Protein AF-A0A920LI26-F1 (afdb_monomer_lite)

Structure (mmCIF, N/CA/C/O backbone):
data_AF-A0A920LI26-F1
#
_entry.id   AF-A0A920LI26-F1
#
loop_
_atom_site.group_PDB
_atom_site.id
_atom_site.type_symbol
_atom_site.label_atom_id
_atom_site.label_alt_id
_atom_site.label_comp_id
_atom_site.label_asym_id
_atom_site.label_entity_id
_atom_site.label_seq_id
_atom_site.pdbx_PDB_ins_code
_atom_site.Cartn_x
_atom_site.Cartn_y
_atom_site.Cartn_z
_atom_site.occupancy
_atom_site.B_iso_or_equiv
_atom_site.auth_seq_id
_atom_site.auth_comp_id
_atom_site.auth_asym_id
_atom_site.auth_atom_id
_atom_site.pdbx_PDB_model_num
ATOM 1 N N . MET A 1 1 ? 2.903 -8.202 2.239 1.00 61.47 1 MET A N 1
ATOM 2 C CA . MET A 1 1 ? 1.642 -7.853 2.917 1.00 61.47 1 MET A CA 1
ATOM 3 C C . MET A 1 1 ? 2.002 -7.472 4.339 1.00 61.47 1 MET A C 1
ATOM 5 O O . MET A 1 1 ? 2.592 -8.296 5.025 1.00 61.47 1 MET A O 1
ATOM 9 N N . ILE A 1 2 ? 1.724 -6.231 4.731 1.00 64.62 2 ILE A N 1
ATOM 10 C CA . ILE A 1 2 ? 1.853 -5.738 6.111 1.00 64.62 2 ILE A CA 1
ATOM 11 C C . ILE A 1 2 ? 0.471 -5.213 6.517 1.00 64.62 2 ILE A C 1
ATOM 13 O O . ILE A 1 2 ? -0.234 -4.669 5.664 1.00 64.62 2 ILE A O 1
ATOM 17 N N . LEU A 1 3 ? 0.071 -5.461 7.768 1.00 75.81 3 LEU A N 1
ATOM 18 C CA . LEU A 1 3 ? -1.294 -5.279 8.275 1.00 75.81 3 LEU A CA 1
ATOM 19 C C . LEU A 1 3 ? -1.301 -4.496 9.602 1.00 75.81 3 LEU A C 1
ATOM 21 O O . LEU A 1 3 ? -1.524 -5.106 10.650 1.00 75.81 3 LEU A O 1
ATOM 25 N N . PRO A 1 4 ? -1.017 -3.185 9.625 1.00 79.56 4 PRO A N 1
ATOM 26 C CA . PRO A 1 4 ? -1.151 -2.435 10.861 1.00 79.56 4 PRO A CA 1
ATOM 27 C C . PRO A 1 4 ? -2.620 -2.132 11.159 1.00 79.56 4 PRO A C 1
ATOM 29 O O . PRO A 1 4 ? -3.449 -1.917 10.267 1.00 79.56 4 PRO A O 1
ATOM 32 N N . SER A 1 5 ? -2.929 -2.125 12.450 1.00 86.12 5 SER A N 1
ATOM 33 C CA . SER A 1 5 ? -4.246 -1.768 12.963 1.00 86.12 5 SER A CA 1
ATOM 34 C C . SER A 1 5 ? -4.449 -0.260 12.870 1.00 86.12 5 SER A C 1
ATOM 36 O O . SER A 1 5 ? -3.674 0.499 13.442 1.00 86.12 5 SER A O 1
ATOM 38 N N . LEU A 1 6 ? -5.509 0.163 12.182 1.00 86.75 6 LEU A N 1
ATOM 39 C CA . LEU A 1 6 ? -5.950 1.558 12.130 1.00 86.75 6 LEU A CA 1
ATOM 40 C C . LEU A 1 6 ? -6.712 1.939 13.406 1.00 86.75 6 LEU A C 1
ATOM 42 O O . LEU A 1 6 ? -6.605 3.057 13.897 1.00 86.75 6 LEU A O 1
ATOM 46 N N . ASN A 1 7 ? -7.485 0.992 13.941 1.00 87.94 7 ASN A N 1
ATOM 47 C CA . ASN A 1 7 ? -8.162 1.063 15.234 1.00 87.94 7 ASN A CA 1
ATOM 48 C C . ASN A 1 7 ? -8.516 -0.362 15.710 1.00 87.94 7 ASN A C 1
ATOM 50 O O . ASN A 1 7 ? -8.076 -1.349 15.122 1.00 87.94 7 ASN A O 1
ATOM 54 N N . GLU A 1 8 ? -9.326 -0.491 16.764 1.00 89.31 8 GLU A N 1
ATOM 55 C CA . GLU A 1 8 ? -9.732 -1.789 17.334 1.00 89.31 8 GLU A CA 1
ATOM 56 C C . GLU A 1 8 ? -10.490 -2.707 16.359 1.00 89.31 8 GLU A C 1
ATOM 58 O O . GLU A 1 8 ? -10.604 -3.909 16.604 1.00 89.31 8 GLU A O 1
ATOM 63 N N . ARG A 1 9 ? -11.053 -2.156 15.279 1.00 93.31 9 ARG A N 1
ATOM 64 C CA . ARG A 1 9 ? -11.934 -2.876 14.352 1.00 93.31 9 ARG A CA 1
ATOM 65 C C . ARG A 1 9 ? -11.466 -2.850 12.912 1.00 93.31 9 ARG A C 1
ATOM 67 O O . ARG A 1 9 ? -12.091 -3.506 12.089 1.00 93.31 9 ARG A O 1
ATOM 74 N N . GLU A 1 10 ? -10.424 -2.102 12.586 1.00 93.50 10 GLU A N 1
ATOM 75 C CA . GLU A 1 10 ? -10.011 -1.890 11.205 1.00 93.50 10 GLU A CA 1
ATOM 76 C C . GLU A 1 10 ? -8.504 -2.049 11.063 1.00 93.50 10 GLU A C 1
ATOM 78 O O . GLU A 1 10 ? -7.723 -1.534 11.864 1.00 93.50 10 GLU A O 1
ATOM 83 N N . VAL A 1 11 ? -8.100 -2.739 10.003 1.00 92.88 11 VAL A N 1
ATOM 84 C CA . VAL A 1 11 ? -6.711 -2.840 9.558 1.00 92.88 11 VAL A CA 1
ATOM 85 C C . VAL A 1 11 ? -6.575 -2.213 8.181 1.00 92.88 11 VAL A C 1
ATOM 87 O O . VAL A 1 11 ? -7.521 -2.194 7.388 1.00 92.88 11 VAL A O 1
ATOM 90 N N . ILE A 1 12 ? -5.376 -1.740 7.875 1.00 92.62 12 ILE A N 1
ATOM 91 C CA . ILE A 1 12 ? -5.007 -1.336 6.524 1.00 92.62 12 ILE A CA 1
ATOM 92 C C . ILE A 1 12 ? -4.069 -2.375 5.928 1.00 92.62 12 ILE A C 1
ATOM 94 O O . ILE A 1 12 ? -3.203 -2.920 6.606 1.00 92.62 12 ILE A O 1
ATOM 98 N N . VAL A 1 13 ? -4.253 -2.677 4.649 1.00 91.19 13 VAL A N 1
ATOM 99 C CA . VAL A 1 13 ? -3.461 -3.692 3.956 1.00 91.19 13 VAL A CA 1
ATOM 100 C C . VAL A 1 13 ? -2.839 -3.083 2.718 1.00 91.19 13 VAL A C 1
ATOM 102 O O . VAL A 1 13 ? -3.540 -2.442 1.938 1.00 91.19 13 VAL A O 1
ATOM 105 N N . SER A 1 14 ? -1.540 -3.299 2.517 1.00 89.62 14 SER A N 1
ATOM 106 C CA . SER A 1 14 ? -0.860 -2.968 1.263 1.00 89.62 14 SER A CA 1
ATOM 107 C C . SER A 1 14 ? -0.675 -4.210 0.394 1.00 89.62 14 SER A C 1
ATOM 109 O O . SER A 1 14 ? -0.323 -5.297 0.874 1.00 89.62 14 SER A O 1
ATOM 111 N N . TYR A 1 15 ? -0.924 -4.054 -0.903 1.00 88.69 15 TYR A N 1
ATOM 112 C CA . TYR A 1 15 ? -0.777 -5.119 -1.889 1.00 88.69 15 TYR A CA 1
ATOM 113 C C . TYR A 1 15 ? -0.429 -4.552 -3.262 1.00 88.69 15 TYR A C 1
ATOM 115 O O . TYR A 1 15 ? -0.634 -3.371 -3.547 1.00 88.69 15 TYR A O 1
ATOM 123 N N . MET A 1 16 ? 0.127 -5.421 -4.101 1.00 88.19 16 MET A N 1
ATOM 124 C CA . MET A 1 16 ? 0.348 -5.130 -5.509 1.00 88.19 16 MET A CA 1
ATOM 125 C C . MET A 1 16 ? -0.795 -5.733 -6.312 1.00 88.19 16 MET A C 1
ATOM 127 O O . MET A 1 16 ? -1.199 -6.868 -6.056 1.00 88.19 16 MET A O 1
ATOM 131 N N . GLU A 1 17 ? -1.304 -4.979 -7.273 1.00 90.06 17 GLU A N 1
ATOM 132 C CA . GLU A 1 17 ? -2.339 -5.428 -8.198 1.00 90.06 17 GLU A CA 1
ATOM 133 C C . GLU A 1 17 ? -1.891 -5.093 -9.615 1.00 90.06 17 GLU A C 1
ATOM 135 O O . GLU A 1 17 ? -1.476 -3.964 -9.873 1.00 90.06 17 GLU A O 1
ATOM 140 N N . GLY A 1 18 ? -1.916 -6.088 -10.498 1.00 89.31 18 GLY A N 1
ATOM 141 C CA . GLY A 1 18 ? -1.601 -5.931 -11.913 1.00 89.31 18 GLY A CA 1
ATOM 142 C C . GLY A 1 18 ? -2.858 -6.063 -12.763 1.00 89.31 18 GLY A C 1
ATOM 143 O O . GLY A 1 18 ? -3.687 -6.932 -12.492 1.00 89.31 18 GLY A O 1
ATOM 144 N N . ASP A 1 19 ? -2.972 -5.223 -13.781 1.00 88.69 19 ASP A N 1
ATOM 145 C CA . ASP A 1 19 ? -3.966 -5.305 -14.850 1.00 88.69 19 ASP A CA 1
ATOM 146 C C . ASP A 1 19 ? -3.285 -5.086 -16.217 1.00 88.69 19 ASP A C 1
ATOM 148 O O . ASP A 1 19 ? -2.052 -5.087 -16.313 1.00 88.69 19 ASP A O 1
ATOM 152 N N . ASP A 1 20 ? -4.081 -4.932 -17.278 1.00 88.88 20 ASP A N 1
ATOM 153 C CA . ASP A 1 20 ? -3.580 -4.727 -18.642 1.00 88.88 20 ASP A CA 1
ATOM 154 C C . ASP A 1 20 ? -2.804 -3.400 -18.806 1.00 88.88 20 ASP A C 1
ATOM 156 O O . ASP A 1 20 ? -1.959 -3.288 -19.697 1.00 88.88 20 ASP A O 1
ATOM 160 N N . ASP A 1 21 ? -3.041 -2.410 -17.936 1.00 88.00 21 ASP A N 1
ATOM 161 C CA . ASP A 1 21 ? -2.418 -1.083 -17.984 1.00 88.00 21 ASP A CA 1
ATOM 162 C C . ASP A 1 21 ? -1.132 -1.005 -17.142 1.00 88.00 21 ASP A C 1
ATOM 164 O O . ASP A 1 21 ? -0.266 -0.148 -17.376 1.00 88.00 21 ASP A O 1
ATOM 168 N N . GLY A 1 22 ? -0.949 -1.889 -16.160 1.00 89.31 22 GLY A N 1
ATOM 169 C CA . GLY A 1 22 ? 0.306 -2.023 -15.424 1.00 89.31 22 GLY A CA 1
ATOM 170 C C . GLY A 1 22 ? 0.161 -2.614 -14.028 1.00 89.31 22 GLY A C 1
ATOM 171 O O . GLY A 1 22 ? -0.826 -3.253 -13.691 1.00 89.31 22 GLY A O 1
ATOM 172 N N . THR A 1 23 ? 1.188 -2.414 -13.197 1.00 90.25 23 THR A N 1
ATOM 173 C CA . THR A 1 23 ? 1.187 -2.845 -11.790 1.00 90.25 23 THR A CA 1
ATOM 174 C C . THR A 1 23 ? 1.070 -1.645 -10.857 1.00 90.25 23 THR A C 1
ATOM 176 O O . THR A 1 23 ? 1.662 -0.587 -11.080 1.00 90.25 23 THR A O 1
ATOM 179 N N . TYR 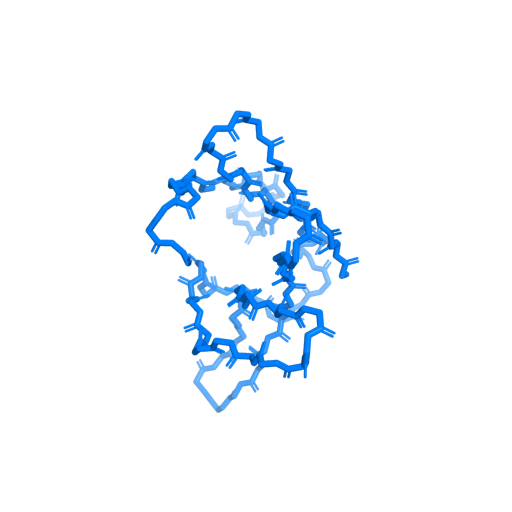A 1 24 ? 0.301 -1.806 -9.787 1.00 91.50 24 TYR A N 1
ATOM 180 C CA . TYR A 1 24 ? -0.034 -0.742 -8.852 1.00 91.50 24 TYR A CA 1
ATOM 181 C C . TYR A 1 24 ? 0.235 -1.175 -7.422 1.00 91.50 24 TYR A C 1
ATOM 183 O O . TYR A 1 24 ? -0.178 -2.255 -7.005 1.00 91.50 24 TYR A O 1
ATOM 191 N N . LEU A 1 25 ? 0.851 -0.285 -6.649 1.00 91.38 25 LEU A N 1
ATOM 192 C CA . LEU A 1 25 ? 0.823 -0.349 -5.198 1.00 91.38 25 LEU A CA 1
ATOM 193 C C . LEU A 1 25 ? -0.506 0.233 -4.720 1.00 91.38 25 LEU A C 1
ATOM 195 O O . LEU A 1 25 ? -0.796 1.411 -4.950 1.00 91.38 25 LEU A O 1
ATOM 199 N N . ARG A 1 26 ? -1.312 -0.593 -4.058 1.00 92.62 26 ARG A N 1
ATOM 200 C CA . ARG A 1 26 ? -2.635 -0.219 -3.557 1.00 92.62 26 ARG A CA 1
ATOM 201 C C . ARG A 1 26 ? -2.747 -0.500 -2.066 1.00 92.62 26 ARG A C 1
ATOM 203 O O . ARG A 1 26 ? -2.052 -1.362 -1.523 1.00 92.62 26 ARG A O 1
ATOM 210 N N . ILE A 1 27 ? -3.666 0.215 -1.429 1.00 93.38 27 ILE A N 1
ATOM 211 C CA . ILE A 1 27 ? -4.118 -0.068 -0.070 1.00 93.38 27 ILE A CA 1
ATOM 212 C C . ILE A 1 27 ? -5.624 -0.319 -0.034 1.00 93.38 27 ILE A C 1
ATOM 214 O O . ILE A 1 27 ? -6.369 0.151 -0.900 1.00 93.38 27 ILE A O 1
ATOM 218 N N . LYS A 1 28 ? -6.066 -1.071 0.971 1.00 93.69 28 LYS A N 1
ATOM 219 C CA . LYS A 1 28 ? -7.477 -1.250 1.337 1.00 93.69 28 LYS A CA 1
ATOM 220 C C . LYS A 1 28 ? -7.619 -1.226 2.853 1.00 93.69 28 LYS A C 1
ATOM 222 O O . LYS A 1 28 ? -6.724 -1.689 3.559 1.00 93.69 28 LYS A O 1
ATOM 227 N N . LYS A 1 29 ? -8.765 -0.746 3.323 1.00 93.31 29 LYS A N 1
ATOM 228 C CA . LYS A 1 29 ? -9.209 -0.894 4.706 1.00 93.31 29 LYS A CA 1
ATOM 229 C C . LYS A 1 29 ? -10.071 -2.142 4.812 1.00 93.31 29 LYS A C 1
ATOM 231 O O . LYS A 1 29 ? -10.921 -2.382 3.950 1.00 93.31 29 LYS A O 1
ATOM 236 N N . ILE A 1 30 ? -9.816 -2.940 5.839 1.00 93.88 30 ILE A N 1
ATOM 237 C CA . ILE A 1 30 ? -10.566 -4.156 6.132 1.00 93.88 30 ILE A CA 1
ATOM 238 C C . ILE A 1 30 ? -11.047 -4.070 7.572 1.00 93.88 30 ILE A C 1
ATOM 240 O O . ILE A 1 30 ? -10.242 -3.932 8.493 1.00 93.88 30 ILE A O 1
ATOM 244 N N . SER A 1 31 ? -12.357 -4.154 7.756 1.00 94.31 31 SER A N 1
ATOM 245 C CA . SER A 1 31 ? -12.982 -4.204 9.072 1.00 94.31 31 SER A CA 1
ATOM 246 C C . SER A 1 31 ? -13.010 -5.645 9.601 1.00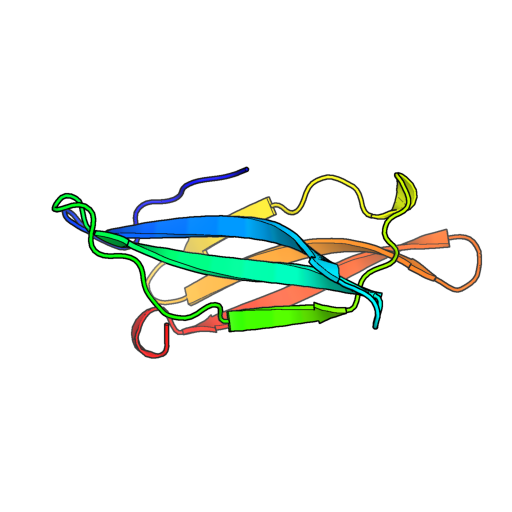 94.31 31 SER A C 1
ATOM 248 O O . SER A 1 31 ? -13.015 -6.606 8.830 1.00 94.31 31 SER A O 1
ATOM 250 N N . THR A 1 32 ? -13.057 -5.825 10.920 1.00 92.94 32 THR A N 1
ATOM 251 C CA . THR A 1 32 ? -13.105 -7.148 11.573 1.00 92.94 32 THR A CA 1
ATOM 252 C C . THR A 1 32 ? -14.375 -7.942 11.258 1.00 92.94 32 THR A C 1
ATOM 254 O O . THR A 1 32 ? -14.395 -9.154 11.452 1.00 92.94 32 THR A O 1
ATOM 257 N N . ASP A 1 33 ? -15.414 -7.287 10.733 1.00 94.56 33 ASP A N 1
ATOM 258 C CA . ASP A 1 33 ? -16.631 -7.920 10.210 1.00 94.56 33 ASP A CA 1
ATOM 259 C C . ASP A 1 33 ? -16.499 -8.420 8.756 1.00 94.56 33 ASP A C 1
ATOM 261 O O . ASP A 1 33 ? -17.430 -9.021 8.221 1.00 94.56 33 ASP A O 1
ATOM 265 N N . GLY A 1 34 ? -15.342 -8.202 8.121 1.00 92.00 34 GLY A N 1
ATOM 266 C CA . GLY A 1 34 ? -15.058 -8.606 6.747 1.00 92.00 34 GLY A CA 1
ATOM 267 C C . GLY A 1 34 ? -15.417 -7.565 5.685 1.00 92.00 34 GLY A C 1
ATOM 268 O O . GLY A 1 34 ? -15.238 -7.839 4.497 1.00 92.00 34 GLY A O 1
ATOM 269 N N . THR A 1 35 ? -15.888 -6.374 6.065 1.00 95.94 35 THR A N 1
ATOM 270 C CA . THR A 1 35 ? -16.122 -5.278 5.117 1.00 95.94 35 THR A CA 1
ATOM 271 C C . THR A 1 35 ? -14.797 -4.795 4.526 1.00 95.94 35 THR A C 1
ATOM 273 O O . THR A 1 35 ? -13.852 -4.494 5.255 1.00 95.94 35 THR A O 1
ATOM 276 N N . VAL A 1 36 ? -14.721 -4.703 3.194 1.00 95.44 36 VAL A N 1
ATOM 277 C CA . VAL A 1 36 ? -13.519 -4.276 2.460 1.00 95.44 36 VAL A CA 1
ATOM 278 C C . VAL A 1 36 ? -13.806 -2.984 1.701 1.00 95.44 36 VAL A C 1
ATOM 280 O O . VAL A 1 36 ? -14.771 -2.906 0.939 1.00 95.44 36 VAL A O 1
ATOM 283 N N . SER A 1 37 ? -12.958 -1.970 1.882 1.00 94.69 37 SER A N 1
ATOM 284 C CA . SER A 1 37 ? -13.098 -0.690 1.184 1.00 94.69 37 SER A CA 1
ATOM 285 C C . SER A 1 37 ? -12.733 -0.775 -0.306 1.00 94.69 37 SER A C 1
ATOM 287 O O . SER A 1 37 ? -12.141 -1.745 -0.797 1.00 94.69 37 SER A O 1
ATOM 289 N N . LYS A 1 38 ? -13.068 0.286 -1.054 1.00 95.12 38 LYS A N 1
ATOM 290 C CA . LYS A 1 38 ? -12.537 0.473 -2.410 1.00 95.12 38 LYS A CA 1
ATOM 291 C C . LYS A 1 38 ? -11.007 0.622 -2.354 1.00 95.12 38 LYS A C 1
ATOM 293 O O . LYS A 1 38 ? -10.497 1.220 -1.409 1.00 95.12 38 LYS A O 1
ATOM 298 N N . PRO A 1 39 ? -10.275 0.101 -3.355 1.00 94.19 39 PRO A N 1
ATOM 299 C CA . PRO A 1 39 ? -8.832 0.283 -3.424 1.00 94.19 39 PRO A CA 1
ATOM 300 C C . PRO A 1 39 ? -8.458 1.762 -3.527 1.00 94.19 39 PRO A C 1
ATOM 302 O O . PRO A 1 39 ? -9.056 2.498 -4.311 1.00 94.19 39 PRO A O 1
ATOM 305 N N . ILE A 1 40 ? -7.420 2.160 -2.794 1.00 94.19 40 ILE A N 1
ATOM 306 C CA . ILE A 1 40 ? -6.749 3.450 -2.970 1.00 94.19 40 ILE A CA 1
ATOM 307 C C . ILE A 1 40 ? -5.401 3.177 -3.632 1.00 94.19 40 ILE A C 1
ATOM 309 O O . ILE A 1 40 ? -4.601 2.376 -3.139 1.00 94.19 40 ILE A O 1
ATOM 313 N N . THR A 1 41 ? -5.158 3.827 -4.768 1.00 94.19 41 THR A N 1
ATOM 314 C CA . THR A 1 41 ? -3.901 3.700 -5.511 1.00 94.19 41 THR A CA 1
ATOM 315 C C . THR A 1 41 ? -2.861 4.647 -4.934 1.00 94.19 41 THR A C 1
ATOM 317 O O . THR A 1 41 ? -3.058 5.858 -4.934 1.00 94.19 41 THR A O 1
ATOM 320 N N . ILE A 1 42 ? -1.739 4.088 -4.482 1.00 93.19 42 ILE A N 1
ATOM 321 C CA . ILE A 1 42 ? -0.607 4.849 -3.946 1.00 93.19 42 ILE A CA 1
ATOM 322 C C . ILE A 1 42 ? 0.337 5.271 -5.064 1.00 93.19 42 ILE A C 1
ATOM 324 O O . ILE A 1 42 ? 0.727 6.430 -5.160 1.00 93.19 42 ILE A O 1
ATOM 328 N N . SER A 1 43 ? 0.711 4.319 -5.918 1.00 91.31 43 SER A N 1
ATOM 329 C CA . SER A 1 43 ? 1.603 4.567 -7.046 1.00 91.31 43 SER A CA 1
ATOM 330 C C . SER A 1 43 ? 1.432 3.485 -8.099 1.00 91.31 43 SER A C 1
ATOM 332 O O . SER A 1 43 ? 1.195 2.321 -7.773 1.00 91.31 43 SER A O 1
ATOM 334 N N . ARG A 1 44 ? 1.639 3.849 -9.366 1.00 90.19 44 ARG A N 1
ATOM 335 C CA . ARG A 1 44 ? 2.021 2.871 -10.389 1.00 90.19 44 ARG A CA 1
ATOM 336 C C . ARG A 1 44 ? 3.467 2.458 -10.115 1.00 90.19 44 ARG A C 1
ATOM 338 O O . ARG A 1 44 ? 4.291 3.312 -9.779 1.00 90.19 44 ARG A O 1
ATOM 345 N N . ILE A 1 45 ? 3.749 1.167 -10.185 1.00 87.00 45 ILE A N 1
ATOM 346 C CA . ILE A 1 45 ? 5.067 0.584 -9.934 1.00 87.00 45 ILE A CA 1
ATOM 347 C C . ILE A 1 45 ? 5.431 -0.353 -11.086 1.00 87.00 45 ILE A C 1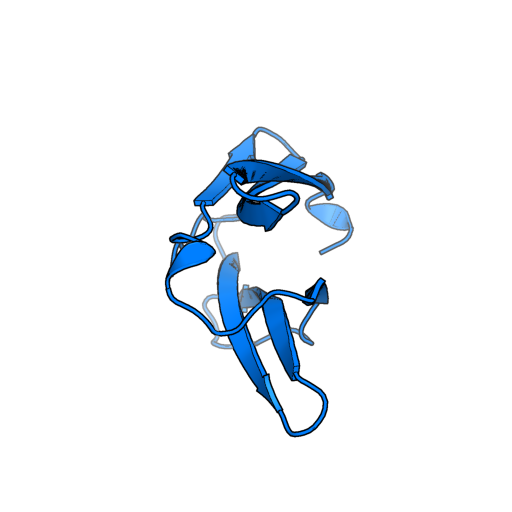
ATOM 349 O O . ILE A 1 45 ? 4.561 -0.792 -11.838 1.00 87.00 45 ILE A O 1
ATOM 353 N N . ASP A 1 46 ? 6.716 -0.659 -11.229 1.00 81.69 46 ASP A N 1
ATOM 354 C CA . ASP A 1 46 ? 7.133 -1.769 -12.082 1.00 81.69 46 ASP A CA 1
ATOM 355 C C . ASP A 1 46 ? 6.720 -3.094 -11.410 1.00 81.69 46 ASP A C 1
ATOM 357 O O . ASP A 1 46 ? 6.837 -3.238 -10.196 1.00 81.69 46 ASP A O 1
ATOM 361 N N . GLY A 1 47 ? 6.211 -4.062 -12.171 1.00 71.31 47 GLY A N 1
ATOM 362 C CA . GLY A 1 47 ? 5.861 -5.389 -11.648 1.00 71.31 47 GLY A CA 1
ATOM 363 C C . GLY A 1 47 ? 7.084 -6.262 -11.328 1.00 71.31 47 GLY A C 1
ATOM 364 O O . GLY A 1 47 ? 6.942 -7.376 -10.818 1.00 71.31 47 GLY A O 1
ATOM 365 N N . GLY A 1 48 ? 8.290 -5.787 -11.652 1.00 69.38 48 GLY A N 1
ATOM 366 C CA . GLY A 1 48 ? 9.552 -6.471 -11.390 1.00 69.38 48 GLY A CA 1
ATOM 367 C C . GLY A 1 48 ? 9.951 -6.538 -9.909 1.00 69.38 48 GLY A C 1
ATOM 368 O O . GLY A 1 48 ? 9.548 -5.739 -9.071 1.00 69.38 48 GLY A O 1
ATOM 369 N N . ARG A 1 49 ? 10.855 -7.472 -9.577 1.00 65.38 49 ARG A N 1
ATOM 370 C CA . ARG A 1 49 ? 11.382 -7.680 -8.207 1.00 65.38 49 ARG A CA 1
ATOM 371 C C . ARG A 1 49 ? 12.155 -6.481 -7.624 1.00 65.38 49 ARG A C 1
ATOM 373 O O . ARG A 1 49 ? 12.496 -6.510 -6.444 1.00 65.38 49 ARG A O 1
ATOM 380 N N . GLY A 1 50 ? 12.451 -5.459 -8.430 1.00 62.47 50 GLY A N 1
ATOM 381 C CA . GLY A 1 50 ? 13.213 -4.271 -8.030 1.00 62.47 50 GLY A CA 1
ATOM 382 C C . GLY A 1 50 ? 12.462 -3.314 -7.101 1.00 62.47 50 GLY A C 1
ATOM 383 O O . GLY A 1 50 ? 13.083 -2.446 -6.497 1.00 62.47 50 GLY A O 1
ATOM 384 N N . THR A 1 51 ? 11.147 -3.473 -6.931 1.00 65.25 51 THR A N 1
ATOM 385 C CA . THR A 1 51 ? 10.344 -2.556 -6.105 1.00 65.25 51 THR A CA 1
ATOM 386 C C . THR A 1 51 ? 10.422 -2.824 -4.601 1.00 65.25 51 THR A C 1
ATOM 388 O O . THR A 1 51 ? 9.868 -2.074 -3.794 1.00 65.25 51 THR A O 1
ATOM 391 N N . GLY A 1 52 ? 11.095 -3.906 -4.198 1.00 69.19 52 GLY A N 1
ATOM 392 C CA . GLY A 1 52 ? 11.123 -4.347 -2.807 1.00 69.19 52 GLY A CA 1
ATOM 393 C C . GLY A 1 52 ? 9.729 -4.690 -2.265 1.00 69.19 52 GLY A C 1
ATOM 394 O O . GLY A 1 52 ? 8.738 -4.744 -2.995 1.00 69.19 52 GLY A O 1
ATOM 395 N N . VAL A 1 53 ? 9.653 -4.955 -0.959 1.00 75.44 53 VAL A N 1
ATOM 396 C CA . VAL A 1 53 ? 8.378 -5.152 -0.258 1.00 75.44 53 VAL A CA 1
ATOM 397 C C . VAL A 1 53 ? 7.971 -3.812 0.355 1.00 75.44 53 VAL A C 1
ATOM 399 O O . VAL A 1 53 ? 8.722 -3.303 1.188 1.00 75.44 53 VAL A O 1
ATOM 402 N N . PRO A 1 54 ? 6.809 -3.241 -0.013 1.00 85.88 54 PRO A N 1
ATOM 403 C CA . PRO A 1 54 ? 6.310 -2.026 0.613 1.00 85.88 54 PRO A CA 1
ATOM 404 C C . PRO A 1 54 ? 6.181 -2.205 2.126 1.00 85.88 54 PRO A C 1
ATOM 406 O O . PRO A 1 54 ? 5.622 -3.207 2.586 1.00 85.88 54 PRO A O 1
ATOM 409 N N . GLN A 1 55 ? 6.669 -1.226 2.880 1.00 88.62 55 GLN A N 1
ATOM 41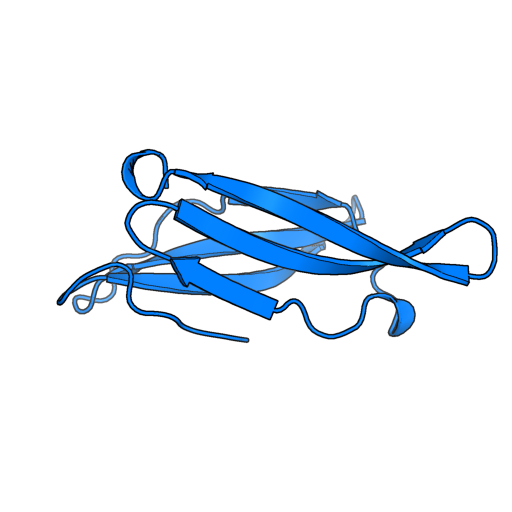0 C CA . GLN A 1 55 ? 6.451 -1.126 4.315 1.00 88.62 55 GLN A CA 1
ATOM 411 C C . GLN A 1 55 ? 5.391 -0.079 4.623 1.00 88.62 55 GLN A C 1
ATOM 413 O O . GLN A 1 55 ? 5.283 0.931 3.927 1.00 88.62 55 GLN A O 1
ATOM 418 N N . LEU A 1 56 ? 4.576 -0.358 5.635 1.00 91.06 56 LEU A N 1
ATOM 419 C CA . LEU A 1 56 ? 3.473 0.499 6.035 1.00 91.06 56 LEU A CA 1
ATOM 420 C C . LEU A 1 56 ? 3.443 0.573 7.554 1.00 91.06 56 LEU A C 1
ATOM 422 O O . LEU A 1 56 ? 3.400 -0.466 8.205 1.00 91.06 56 LEU A O 1
ATOM 426 N N . GLU A 1 57 ? 3.451 1.792 8.079 1.00 91.31 57 GLU A N 1
ATOM 427 C CA . GLU A 1 57 ? 3.419 2.077 9.511 1.00 91.31 57 GLU A CA 1
ATOM 428 C C . GLU A 1 57 ? 2.396 3.169 9.810 1.00 91.31 57 GLU A C 1
ATOM 430 O O . GLU A 1 57 ? 2.174 4.070 8.996 1.00 91.31 57 GLU A O 1
ATOM 435 N N . ILE A 1 58 ? 1.779 3.084 10.985 1.00 90.50 58 ILE A N 1
ATOM 436 C CA . ILE A 1 58 ? 0.853 4.096 11.492 1.00 90.50 58 ILE A CA 1
ATOM 437 C C . ILE A 1 58 ? 1.527 4.774 12.677 1.00 90.50 58 ILE A C 1
ATOM 439 O O . ILE A 1 58 ? 1.945 4.108 13.624 1.00 90.50 58 ILE A O 1
ATOM 443 N N . LEU A 1 59 ? 1.638 6.095 12.609 1.00 91.12 59 LEU A N 1
ATOM 444 C CA . LEU A 1 59 ? 2.156 6.924 13.685 1.00 91.12 59 LEU A CA 1
ATOM 445 C C . LEU A 1 59 ? 1.138 8.026 13.959 1.00 91.12 59 LEU A C 1
ATOM 447 O O . LEU A 1 59 ? 0.904 8.887 13.111 1.00 91.12 59 LEU A O 1
ATOM 451 N N . ASP A 1 60 ? 0.535 7.971 15.143 1.00 89.19 60 ASP A N 1
ATOM 452 C CA . ASP A 1 60 ? -0.613 8.794 15.518 1.00 89.19 60 ASP A CA 1
ATOM 453 C C . ASP A 1 60 ? -1.746 8.678 14.476 1.00 89.19 60 ASP A C 1
ATOM 455 O O . ASP A 1 60 ? -2.211 7.577 14.185 1.00 89.19 60 ASP A O 1
ATOM 459 N N . ASP A 1 61 ? -2.174 9.800 13.894 1.00 90.75 61 ASP A N 1
ATOM 460 C CA . ASP A 1 61 ? -3.219 9.859 12.869 1.00 90.75 61 ASP A CA 1
ATOM 461 C C . ASP A 1 61 ? -2.659 9.748 11.435 1.00 90.75 61 ASP A C 1
ATOM 463 O O . ASP A 1 61 ? -3.409 9.944 10.478 1.00 90.75 61 ASP A O 1
ATOM 467 N N . GLU A 1 62 ? -1.370 9.450 11.246 1.00 93.88 62 GLU A N 1
ATOM 468 C CA . GLU A 1 62 ? -0.718 9.438 9.933 1.00 93.88 62 GLU A CA 1
ATOM 469 C C . GLU A 1 62 ? -0.267 8.027 9.531 1.00 93.88 62 GLU A C 1
ATOM 471 O O . GLU A 1 62 ? 0.366 7.294 10.291 1.00 93.88 62 GLU A O 1
ATOM 476 N N . ILE A 1 63 ? -0.557 7.664 8.284 1.00 93.44 63 ILE A N 1
ATOM 477 C CA . ILE A 1 63 ? -0.106 6.433 7.645 1.00 93.44 63 ILE A CA 1
ATOM 478 C C . ILE A 1 63 ? 1.095 6.772 6.769 1.00 93.44 63 ILE A C 1
ATOM 480 O O . ILE A 1 63 ? 0.999 7.575 5.836 1.00 93.44 63 ILE A O 1
ATOM 484 N N . PHE A 1 64 ? 2.214 6.111 7.033 1.00 93.62 64 PHE A N 1
ATOM 485 C CA . PHE A 1 64 ? 3.422 6.190 6.228 1.00 93.62 64 PHE A CA 1
ATOM 486 C C . PHE A 1 64 ? 3.554 4.927 5.395 1.00 93.62 64 PHE A C 1
ATOM 488 O O . PHE A 1 64 ? 3.555 3.817 5.925 1.00 93.62 64 PHE A O 1
ATOM 495 N N . ILE A 1 65 ? 3.693 5.097 4.084 1.00 93.06 65 ILE A N 1
ATOM 496 C CA . ILE A 1 65 ? 3.918 3.989 3.157 1.00 93.06 65 ILE A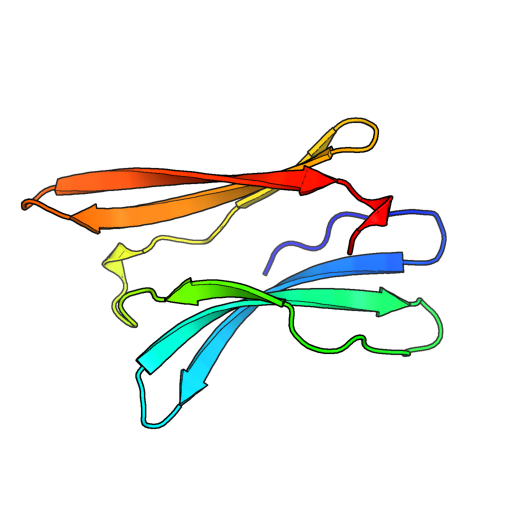 CA 1
ATOM 497 C C . ILE A 1 65 ? 5.237 4.247 2.458 1.00 93.06 65 ILE A C 1
ATOM 499 O O . ILE A 1 65 ? 5.390 5.272 1.798 1.00 93.06 65 ILE A O 1
ATOM 503 N N . VAL A 1 66 ? 6.169 3.308 2.580 1.00 92.19 66 VAL A N 1
ATOM 504 C CA . VAL A 1 66 ? 7.490 3.383 1.959 1.00 92.19 66 VAL A CA 1
ATOM 505 C C . VAL A 1 66 ? 7.679 2.193 1.034 1.00 92.19 66 VAL A C 1
ATOM 507 O O . VAL A 1 66 ? 7.390 1.055 1.396 1.00 92.19 66 VAL A O 1
ATOM 510 N N . TRP A 1 67 ? 8.172 2.442 -0.172 1.00 90.44 67 TRP A N 1
ATOM 511 C CA . TRP A 1 67 ? 8.489 1.389 -1.131 1.00 90.44 67 TRP A CA 1
ATOM 512 C C . TRP A 1 67 ? 9.747 1.737 -1.914 1.00 90.44 67 TRP A C 1
ATOM 514 O O . TRP A 1 67 ? 10.150 2.901 -1.998 1.00 90.44 67 TRP A O 1
ATOM 524 N N . THR A 1 68 ? 10.388 0.718 -2.475 1.00 87.62 68 THR A N 1
ATOM 525 C CA . THR A 1 68 ? 11.542 0.909 -3.347 1.00 87.62 68 THR A CA 1
ATOM 526 C C . THR A 1 68 ? 11.056 1.062 -4.783 1.00 87.62 68 THR A C 1
ATOM 528 O O . THR A 1 68 ? 10.094 0.428 -5.212 1.00 87.62 68 THR A O 1
ATOM 531 N N . VAL A 1 69 ? 11.710 1.926 -5.545 1.00 86.25 69 VAL A N 1
ATOM 532 C CA . VAL A 1 69 ? 11.565 1.993 -6.998 1.00 86.25 69 VAL A CA 1
ATOM 533 C C . VAL A 1 69 ? 12.946 1.902 -7.617 1.00 86.25 69 VAL A C 1
ATOM 535 O O . VAL A 1 69 ? 13.902 2.458 -7.075 1.00 86.25 69 VAL A O 1
ATOM 538 N N . TYR A 1 70 ? 13.052 1.201 -8.740 1.00 82.12 70 TYR A N 1
ATOM 539 C CA . TYR A 1 70 ? 14.248 1.255 -9.563 1.00 82.12 70 TYR A CA 1
ATOM 540 C C . TYR A 1 70 ? 14.077 2.402 -10.557 1.00 82.12 70 TYR A C 1
ATOM 542 O O . TYR A 1 70 ? 13.242 2.327 -11.455 1.00 82.12 70 TYR A O 1
ATOM 550 N N . ASP A 1 71 ? 14.808 3.489 -10.337 1.00 78.44 71 ASP A N 1
ATOM 551 C CA . ASP A 1 71 ? 14.736 4.708 -11.138 1.00 78.44 71 ASP A CA 1
ATOM 552 C C . ASP A 1 71 ? 16.153 5.261 -11.332 1.00 78.44 71 ASP A C 1
ATOM 554 O O . ASP A 1 71 ? 16.976 5.218 -10.415 1.00 78.44 71 ASP A O 1
ATOM 558 N N . ASN A 1 72 ? 16.455 5.761 -12.531 1.00 80.62 72 ASN A N 1
ATOM 559 C CA . ASN A 1 72 ? 17.786 6.259 -12.905 1.00 80.62 72 ASN A CA 1
ATOM 560 C C . ASN A 1 72 ? 18.929 5.303 -12.502 1.00 80.62 72 ASN A C 1
ATOM 562 O O .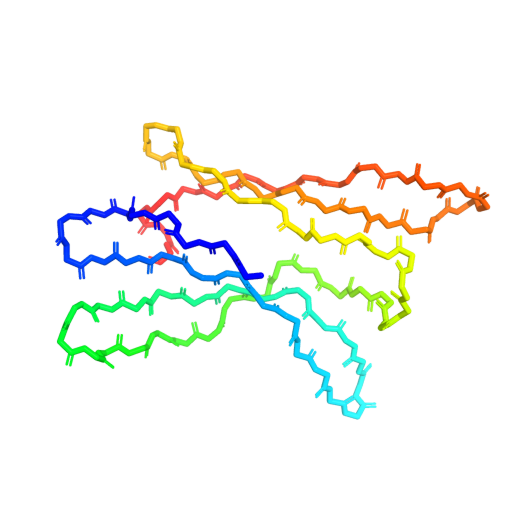 ASN A 1 72 ? 19.856 5.686 -11.790 1.00 80.62 72 ASN A O 1
ATOM 566 N N . GLU A 1 73 ? 18.824 4.037 -12.916 1.00 82.19 73 GLU A N 1
ATOM 567 C CA . GLU A 1 73 ? 19.831 2.979 -12.706 1.00 82.19 73 GLU A CA 1
ATOM 568 C C . GLU A 1 73 ? 20.124 2.609 -11.237 1.00 82.19 73 GLU A C 1
ATOM 570 O O . GLU A 1 73 ? 21.054 1.851 -10.952 1.00 82.19 73 GLU A O 1
ATOM 575 N N . SER A 1 74 ? 19.314 3.083 -10.286 1.00 83.69 74 SER A N 1
ATOM 576 C CA . SER A 1 74 ? 19.521 2.844 -8.857 1.00 83.69 74 SER A CA 1
ATOM 577 C C . SER A 1 74 ? 18.215 2.578 -8.110 1.00 83.69 74 SER A C 1
ATOM 579 O O . SER A 1 74 ? 17.127 2.959 -8.538 1.00 83.69 74 SER A O 1
ATOM 581 N N . ASN A 1 75 ? 18.321 1.909 -6.962 1.00 84.75 75 ASN A N 1
ATOM 582 C CA . ASN A 1 75 ? 17.190 1.744 -6.054 1.00 84.75 75 ASN A CA 1
ATOM 583 C C . ASN A 1 75 ? 16.996 3.026 -5.242 1.00 84.75 75 ASN A C 1
ATOM 585 O O . ASN A 1 75 ? 17.910 3.472 -4.550 1.00 84.75 75 ASN A O 1
ATOM 589 N N . GLN A 1 76 ? 15.789 3.575 -5.288 1.00 87.12 76 GLN A N 1
ATOM 590 C CA . GLN A 1 76 ? 15.385 4.766 -4.553 1.00 87.12 76 GLN A CA 1
ATOM 591 C C . GLN A 1 76 ? 14.233 4.426 -3.610 1.00 87.12 76 GLN A C 1
ATOM 593 O O . GLN A 1 76 ? 13.368 3.614 -3.940 1.00 87.12 76 GLN A O 1
ATOM 598 N N . LEU A 1 77 ? 14.197 5.064 -2.440 1.00 90.25 77 LEU A N 1
ATOM 599 C CA . LEU A 1 77 ? 13.045 4.988 -1.544 1.00 90.25 77 LEU A CA 1
ATOM 600 C C . LEU A 1 77 ? 12.042 6.081 -1.909 1.00 90.25 77 LEU A C 1
ATOM 602 O O . LEU A 1 77 ? 12.389 7.257 -2.025 1.00 90.25 77 LEU A O 1
ATOM 606 N N . LYS A 1 78 ? 10.782 5.688 -2.067 1.00 91.81 78 LYS A N 1
ATOM 607 C CA . LYS A 1 78 ? 9.640 6.591 -2.193 1.00 91.81 78 LYS A CA 1
ATOM 608 C C . LYS A 1 78 ? 8.787 6.471 -0.943 1.00 91.81 78 LYS A C 1
ATOM 610 O O . LYS A 1 78 ? 8.721 5.408 -0.331 1.00 91.81 78 LYS A O 1
ATOM 615 N N . THR A 1 79 ? 8.150 7.573 -0.574 1.00 93.38 79 THR A N 1
ATOM 616 C CA . THR A 1 79 ? 7.246 7.634 0.569 1.00 93.38 79 THR A CA 1
ATOM 617 C C . THR A 1 79 ? 5.989 8.404 0.202 1.00 93.38 79 THR A C 1
ATOM 619 O O . THR A 1 79 ? 6.051 9.368 -0.565 1.00 93.38 79 THR A O 1
ATOM 622 N N . VAL A 1 80 ? 4.857 7.986 0.757 1.00 94.62 80 VAL A N 1
ATOM 623 C CA . VAL A 1 80 ? 3.651 8.805 0.837 1.00 94.62 80 VAL A CA 1
ATOM 624 C C . VAL A 1 80 ? 3.191 8.858 2.284 1.00 94.62 80 VAL A C 1
ATOM 626 O O . VAL A 1 80 ? 3.330 7.889 3.035 1.00 94.62 80 VAL A O 1
ATOM 629 N N . ARG A 1 81 ? 2.631 10.008 2.651 1.00 94.69 81 ARG A N 1
ATOM 630 C CA . ARG A 1 81 ? 1.962 10.228 3.924 1.00 94.69 81 ARG A CA 1
ATOM 631 C C . ARG A 1 81 ? 0.479 10.451 3.659 1.00 94.69 81 ARG A C 1
ATOM 633 O O . ARG A 1 81 ? 0.139 11.287 2.822 1.00 94.69 81 ARG A O 1
ATOM 640 N N . LEU A 1 82 ? -0.371 9.707 4.353 1.00 93.75 82 LEU A N 1
ATOM 641 C CA . LEU A 1 82 ? -1.825 9.840 4.297 1.00 93.75 82 LEU A CA 1
ATOM 642 C C . LEU A 1 82 ? -2.354 10.104 5.702 1.00 93.75 82 LEU A C 1
ATOM 644 O O . LEU A 1 82 ? -1.840 9.531 6.661 1.00 93.75 82 LEU A O 1
ATOM 648 N N . ASN A 1 83 ? -3.412 10.900 5.825 1.00 92.25 83 ASN A N 1
ATOM 649 C CA . ASN A 1 83 ? -4.130 10.974 7.087 1.00 92.25 83 ASN A CA 1
ATOM 650 C C . ASN A 1 83 ? -5.046 9.749 7.218 1.00 92.25 83 ASN A C 1
ATOM 652 O O . ASN A 1 83 ? -5.790 9.419 6.298 1.00 92.25 83 ASN A O 1
ATOM 656 N N . SER A 1 84 ? -5.008 9.081 8.366 1.00 86.88 84 SER A N 1
ATOM 657 C CA . SER A 1 84 ? -5.833 7.907 8.686 1.00 86.88 84 SER A CA 1
ATOM 658 C C . SER A 1 84 ? -7.339 8.146 8.540 1.00 86.88 84 SER A C 1
ATOM 660 O O . SER A 1 84 ? -8.076 7.205 8.254 1.00 86.88 84 SER A O 1
ATOM 662 N N . LYS A 1 85 ? -7.804 9.392 8.700 1.00 85.69 85 LYS A N 1
ATOM 663 C CA . LYS A 1 85 ? -9.222 9.772 8.579 1.00 85.69 85 LYS A CA 1
ATOM 664 C C . LYS A 1 85 ? -9.681 9.912 7.127 1.00 85.69 85 LYS A C 1
ATOM 666 O O . LYS A 1 85 ? -10.883 9.876 6.878 1.00 85.69 85 LYS A O 1
ATOM 671 N N . ASP A 1 86 ? -8.741 10.035 6.191 1.00 84.25 86 ASP A N 1
ATOM 672 C CA . ASP A 1 86 ? -9.009 10.177 4.757 1.00 84.25 86 ASP A CA 1
ATOM 673 C C . ASP A 1 86 ? -9.002 8.822 4.016 1.00 84.25 86 ASP A C 1
ATOM 675 O O . ASP A 1 86 ? -9.167 8.783 2.794 1.00 84.25 86 ASP A O 1
ATOM 679 N N . VAL A 1 87 ? -8.798 7.713 4.747 1.00 79.94 87 VAL A N 1
ATOM 680 C CA . VAL A 1 87 ? -8.588 6.348 4.222 1.00 79.94 87 VAL A CA 1
ATOM 681 C C . VAL A 1 87 ? -9.725 5.383 4.574 1.00 79.94 87 VAL A C 1
ATOM 683 O O . VAL A 1 87 ? -10.230 5.366 5.721 1.00 79.94 87 VAL A O 1
#

Radius of gyration: 13.39 Å; chains: 1; bounding box: 36×20×36 Å

pLDDT: mean 87.48, std 8.18, range [61.47, 95.94]

Sequence (87 aa):
MILPSLNEREVIVSYMEGDDDGTYLRIKKISTDGTVSKPITISRIDGGRGTGVPQLEILDDEIFIVWTVYDNESNQLKTVRLNSKDV

Foldseek 3Di:
DDWDALDPFKTKDWDWDADPVAIFTWIWIAGNVGDIDDIDTPDGAHPDCQFPDWDWDDDPQKIKIWIWHCDPNDIDIDIDIDGSVVD

Secondary structure (DSSP, 8-state):
----EEETTEEEEEEEEE-SS-EEEEEEEEETTS-BPPPEEEEEE-SSGGG-PPEEEEETTEEEEEEEEEETTEEEEEEEEEEGGG-